Protein AF-A0A821BWN2-F1 (afdb_monomer_lite)

pLDDT: mean 87.68, std 13.04, range [43.12, 96.44]

Structure (mmCIF, N/CA/C/O backbone):
data_AF-A0A821BWN2-F1
#
_entry.id   AF-A0A821BWN2-F1
#
loop_
_atom_site.group_PDB
_atom_site.id
_atom_site.type_symbol
_atom_site.label_atom_id
_atom_site.label_alt_id
_atom_site.label_comp_id
_atom_site.label_asym_id
_atom_site.label_entity_id
_atom_site.label_seq_id
_atom_site.pdbx_PDB_ins_code
_atom_site.Cartn_x
_atom_site.Cartn_y
_atom_site.Cartn_z
_atom_site.occupancy
_atom_site.B_iso_or_equiv
_atom_site.auth_seq_id
_atom_site.auth_comp_id
_atom_site.auth_asym_id
_atom_site.auth_atom_id
_atom_site.pdbx_PDB_model_num
ATOM 1 N N . MET A 1 1 ? -4.824 -3.395 -2.563 1.00 78.31 1 MET A N 1
ATOM 2 C CA . MET A 1 1 ? -4.612 -2.065 -3.202 1.00 78.31 1 MET A CA 1
ATOM 3 C C . MET A 1 1 ? -5.515 -0.975 -2.625 1.00 78.31 1 MET A C 1
ATOM 5 O O . MET A 1 1 ? -5.034 0.143 -2.499 1.00 78.31 1 MET A O 1
ATOM 9 N N . ALA A 1 2 ? -6.782 -1.259 -2.288 1.00 91.75 2 ALA A N 1
ATOM 10 C CA . ALA A 1 2 ? -7.690 -0.258 -1.713 1.00 91.75 2 ALA A CA 1
ATOM 11 C C . ALA A 1 2 ? -7.174 0.310 -0.375 1.00 91.75 2 ALA A C 1
ATOM 13 O O . ALA A 1 2 ? -7.002 1.518 -0.271 1.00 91.75 2 ALA A O 1
ATOM 14 N N . LEU A 1 3 ? -6.777 -0.552 0.570 1.00 93.88 3 LEU A N 1
ATOM 15 C CA . LEU A 1 3 ? -6.219 -0.140 1.871 1.00 93.88 3 LEU A CA 1
ATOM 16 C C . LEU A 1 3 ? -4.957 0.729 1.736 1.00 93.88 3 LEU A C 1
ATOM 18 O O . LEU A 1 3 ? -4.850 1.782 2.353 1.00 93.88 3 LEU A O 1
ATOM 22 N N . VAL A 1 4 ? -4.040 0.362 0.835 1.00 94.50 4 VAL A N 1
ATOM 23 C CA . VAL A 1 4 ? -2.863 1.190 0.509 1.00 94.50 4 VAL A CA 1
ATOM 24 C C . VAL A 1 4 ? -3.273 2.589 0.038 1.00 94.50 4 VAL A C 1
ATOM 26 O O . VAL A 1 4 ? -2.657 3.574 0.436 1.00 94.50 4 VAL A O 1
ATOM 29 N N . ARG A 1 5 ? -4.298 2.703 -0.818 1.00 94.62 5 ARG A N 1
ATOM 30 C CA . ARG A 1 5 ? -4.799 4.015 -1.255 1.00 94.62 5 ARG A CA 1
ATOM 31 C C . ARG A 1 5 ? -5.413 4.792 -0.097 1.00 94.62 5 ARG A C 1
ATOM 33 O O . ARG A 1 5 ? -5.081 5.964 0.035 1.00 94.62 5 ARG A O 1
ATOM 40 N N . ALA A 1 6 ? -6.225 4.142 0.733 1.00 96.06 6 ALA A N 1
ATOM 41 C CA . ALA A 1 6 ? -6.827 4.756 1.912 1.00 96.06 6 ALA A CA 1
ATOM 42 C C . ALA A 1 6 ? -5.751 5.381 2.816 1.00 96.06 6 ALA A C 1
ATOM 44 O O . ALA A 1 6 ? -5.786 6.581 3.065 1.00 96.06 6 ALA A O 1
ATOM 45 N N . VAL A 1 7 ? -4.698 4.634 3.169 1.00 96.06 7 VAL A N 1
ATOM 46 C CA . VAL A 1 7 ? -3.580 5.152 3.987 1.00 96.06 7 VAL A CA 1
ATOM 47 C C . VAL A 1 7 ? -2.854 6.335 3.325 1.00 96.06 7 VAL A C 1
ATOM 49 O O . VAL A 1 7 ? -2.432 7.288 3.986 1.00 96.06 7 VAL A O 1
ATOM 52 N N . LEU A 1 8 ? -2.675 6.298 2.001 1.00 94.56 8 LEU A N 1
ATOM 53 C CA . LEU A 1 8 ? -2.003 7.378 1.272 1.00 94.56 8 LEU A CA 1
ATOM 54 C C . LEU A 1 8 ? -2.850 8.656 1.174 1.00 94.56 8 LEU A C 1
ATOM 56 O O . LEU A 1 8 ? -2.271 9.741 1.072 1.00 94.56 8 LEU A O 1
ATOM 60 N N . CYS A 1 9 ? -4.177 8.532 1.193 1.00 95.44 9 CYS A N 1
ATOM 61 C CA . CYS A 1 9 ? -5.121 9.637 1.032 1.00 95.44 9 CYS A CA 1
ATOM 62 C C . CYS A 1 9 ? -5.600 10.219 2.369 1.00 95.44 9 CYS A C 1
ATOM 64 O O . CYS A 1 9 ? -5.774 11.432 2.462 1.00 95.44 9 CYS A O 1
ATOM 66 N N . CYS A 1 10 ? -5.750 9.396 3.405 1.00 96.25 10 CYS A N 1
ATOM 67 C CA . CYS A 1 10 ? -6.240 9.817 4.712 1.00 96.25 10 CYS A CA 1
ATOM 68 C C . CYS A 1 10 ? -5.091 10.346 5.579 1.00 96.25 10 CYS A C 1
ATOM 70 O O . CYS A 1 10 ? -4.036 9.713 5.718 1.00 96.25 10 CYS A O 1
ATOM 72 N N . SER A 1 11 ? -5.267 11.537 6.155 1.00 94.06 11 SER A N 1
ATOM 73 C CA . SER A 1 11 ? -4.265 12.135 7.050 1.00 94.06 11 SER A CA 1
ATOM 74 C C . SER A 1 11 ? -4.523 11.852 8.521 1.00 94.06 11 SER A C 1
ATOM 76 O O . SER A 1 11 ? -3.561 11.706 9.269 1.00 94.06 11 SER A O 1
ATOM 78 N N . GLN A 1 12 ? -5.792 11.721 8.899 1.00 96.25 12 GLN A N 1
ATOM 79 C CA . GLN A 1 12 ? -6.212 11.348 10.240 1.00 96.25 12 GLN A CA 1
ATOM 80 C C . GLN A 1 12 ? -6.579 9.866 10.287 1.00 96.25 12 GLN A C 1
ATOM 82 O O . GLN A 1 12 ? -7.035 9.298 9.292 1.00 96.25 12 GLN A O 1
ATOM 87 N N . LEU A 1 13 ? -6.390 9.255 11.454 1.00 94.94 13 LEU A N 1
ATOM 88 C CA . LEU A 1 13 ? -6.785 7.876 11.726 1.00 94.94 13 LEU A CA 1
ATOM 89 C C . LEU A 1 13 ? -8.295 7.684 11.554 1.0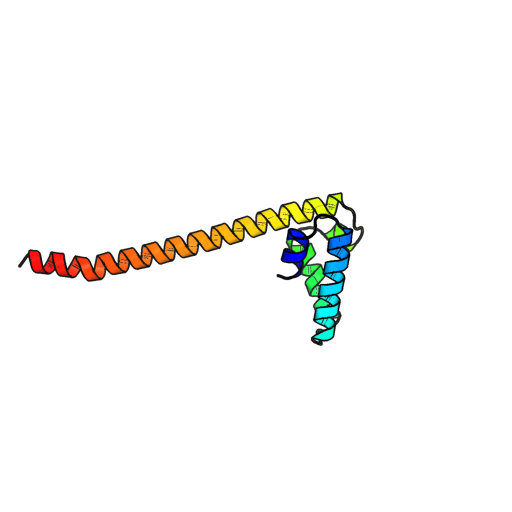0 94.94 13 LEU A C 1
ATOM 91 O O . LEU A 1 13 ? -8.707 6.701 10.952 1.00 94.94 13 LEU A O 1
ATOM 95 N N . ASN A 1 14 ? -9.109 8.638 12.016 1.00 95.88 14 ASN A N 1
ATOM 96 C CA . ASN A 1 14 ? -10.564 8.539 11.895 1.00 95.88 14 ASN A CA 1
ATOM 97 C C . ASN A 1 14 ? -11.007 8.451 10.423 1.00 95.88 14 ASN A C 1
ATOM 99 O O . ASN A 1 14 ? -11.747 7.545 10.057 1.00 95.88 14 ASN A O 1
ATOM 103 N N . ASP A 1 15 ? -10.461 9.314 9.557 1.00 96.31 15 ASP A N 1
ATOM 104 C CA . ASP A 1 15 ? -10.737 9.277 8.113 1.00 96.31 15 ASP A CA 1
ATOM 105 C C . ASP A 1 15 ? -10.335 7.925 7.496 1.00 96.31 15 ASP A C 1
ATOM 107 O O . ASP A 1 15 ? -10.980 7.414 6.584 1.00 96.31 15 ASP A O 1
ATOM 111 N N . PHE A 1 16 ? -9.233 7.338 7.971 1.00 95.94 16 PHE A N 1
ATOM 112 C CA . PHE A 1 16 ? -8.794 6.024 7.514 1.00 95.94 16 PHE A CA 1
ATOM 113 C C . PHE A 1 16 ? -9.719 4.903 7.989 1.00 95.94 16 PHE A C 1
ATOM 115 O O . PHE A 1 16 ? -10.009 4.006 7.205 1.00 95.94 16 PHE A O 1
ATOM 122 N N . GLN A 1 17 ? -10.193 4.951 9.234 1.00 94.19 17 GLN A N 1
ATOM 123 C CA . GLN A 1 17 ? -11.128 3.964 9.778 1.00 94.19 17 GLN A CA 1
ATOM 124 C C . GLN A 1 17 ? -12.465 3.990 9.032 1.00 94.19 17 GLN A C 1
ATOM 126 O O . GLN A 1 17 ? -12.985 2.934 8.676 1.00 94.19 17 GLN A O 1
ATOM 131 N N . GLU A 1 18 ? -12.982 5.182 8.726 1.00 95.25 18 GLU A N 1
ATOM 132 C CA . GLU A 1 18 ? -14.191 5.344 7.912 1.00 95.25 18 GLU A CA 1
ATOM 133 C C . GLU A 1 18 ? -14.004 4.757 6.503 1.00 95.25 18 GLU A C 1
ATOM 135 O O . GLU A 1 18 ? -14.836 3.982 6.026 1.00 95.25 18 GLU A O 1
ATOM 140 N N . GLU A 1 19 ? -12.876 5.056 5.851 1.00 95.88 19 GLU A N 1
ATOM 141 C CA . GLU A 1 19 ? -12.559 4.518 4.524 1.00 95.88 19 GLU A CA 1
ATOM 142 C C . GLU A 1 19 ? -12.336 2.994 4.558 1.00 95.88 19 GLU A C 1
ATOM 144 O O . GLU A 1 19 ? -12.785 2.278 3.661 1.00 95.88 19 GLU A O 1
ATOM 149 N N . GLN A 1 20 ? -11.688 2.463 5.600 1.00 94.06 20 GLN A N 1
ATOM 150 C CA . GLN A 1 20 ? -11.527 1.021 5.805 1.00 94.06 20 GLN A CA 1
ATOM 151 C C . GLN A 1 20 ? -12.895 0.342 5.912 1.00 94.06 20 GLN A C 1
ATOM 153 O O . GLN A 1 20 ? -13.146 -0.644 5.219 1.00 94.06 20 GLN A O 1
ATOM 158 N N . GLN A 1 21 ? -13.799 0.897 6.717 1.00 94.19 21 GLN A N 1
ATOM 159 C CA . GLN A 1 21 ? -15.147 0.368 6.879 1.00 94.19 21 GLN A CA 1
ATOM 160 C C . GLN A 1 21 ? -15.931 0.411 5.557 1.00 94.19 21 GLN A C 1
ATOM 162 O O . GLN A 1 21 ? -16.640 -0.537 5.212 1.00 94.19 21 GLN A O 1
ATOM 167 N N . TYR A 1 22 ? -15.766 1.469 4.759 1.00 95.31 22 TYR A N 1
ATOM 168 C CA . TYR A 1 22 ? -16.344 1.538 3.416 1.00 95.31 22 TYR A CA 1
ATOM 169 C C . TYR A 1 22 ? -15.791 0.451 2.477 1.00 95.31 22 TYR A C 1
ATOM 171 O O . TYR A 1 22 ? -16.548 -0.168 1.719 1.00 95.31 22 TYR A O 1
ATOM 179 N N . ILE A 1 23 ? -14.485 0.176 2.538 1.00 94.44 23 ILE A N 1
ATOM 180 C CA . ILE A 1 23 ? -13.844 -0.911 1.783 1.00 94.44 23 ILE A CA 1
ATOM 181 C C . ILE A 1 23 ? -14.408 -2.273 2.215 1.00 94.44 23 ILE A C 1
ATOM 183 O O . ILE A 1 23 ? -14.749 -3.090 1.357 1.00 94.44 23 ILE A O 1
ATOM 187 N N . GLU A 1 24 ? -14.562 -2.505 3.519 1.00 93.62 24 GLU A N 1
ATOM 188 C CA . GLU A 1 24 ? -15.167 -3.722 4.073 1.00 93.62 24 GLU A CA 1
ATOM 189 C C . GLU A 1 24 ? -16.597 -3.927 3.568 1.00 93.62 24 GLU A C 1
ATOM 191 O O . GLU A 1 24 ? -16.925 -4.990 3.034 1.00 93.62 24 GLU A O 1
ATOM 196 N N . TYR A 1 25 ? -17.440 -2.893 3.654 1.00 94.12 25 TYR A N 1
ATOM 197 C CA . TYR A 1 25 ? -18.806 -2.950 3.132 1.00 94.12 25 TYR A CA 1
ATOM 198 C C . TYR A 1 25 ? -18.846 -3.187 1.629 1.00 94.12 25 TYR A C 1
ATOM 200 O O . TYR A 1 25 ? -19.684 -3.951 1.146 1.00 94.12 25 TYR A O 1
ATOM 208 N N . SER A 1 26 ? -17.917 -2.588 0.888 1.00 94.38 26 SER A N 1
ATOM 209 C CA . SER A 1 26 ? -17.792 -2.827 -0.544 1.00 94.38 26 SER A CA 1
ATOM 210 C C . SER A 1 26 ? -17.485 -4.297 -0.826 1.00 94.38 26 SER A C 1
ATOM 212 O O . SER A 1 26 ? -18.113 -4.883 -1.704 1.00 94.38 26 SER A O 1
ATOM 214 N N . PHE A 1 27 ? -16.591 -4.941 -0.072 1.00 93.31 27 PHE A N 1
ATOM 215 C CA . PHE A 1 27 ? -16.350 -6.376 -0.231 1.00 93.31 27 PHE A CA 1
ATOM 216 C C . PHE A 1 27 ? -17.569 -7.227 0.138 1.00 93.31 27 PHE A C 1
ATOM 218 O O . PHE A 1 27 ? -17.916 -8.145 -0.608 1.00 93.31 27 PHE A O 1
ATOM 225 N N . LEU A 1 28 ? -18.272 -6.900 1.222 1.00 93.50 28 LEU A N 1
ATOM 226 C CA . LEU A 1 28 ? -19.503 -7.607 1.590 1.00 93.50 28 LEU A CA 1
ATOM 227 C C . LEU A 1 28 ? -20.568 -7.508 0.493 1.00 93.50 28 LEU A C 1
ATOM 229 O O . LEU A 1 28 ? -21.195 -8.508 0.146 1.00 93.50 28 LEU A O 1
ATOM 233 N N . PHE A 1 29 ? -20.728 -6.330 -0.112 1.00 93.94 29 PHE A N 1
ATOM 234 C CA . PHE A 1 29 ? -21.656 -6.122 -1.223 1.00 93.94 29 PHE A CA 1
ATOM 235 C C . PHE A 1 29 ? -21.314 -6.989 -2.446 1.00 93.94 29 PHE A C 1
ATOM 237 O O . PHE A 1 29 ? -22.206 -7.489 -3.129 1.00 93.94 29 PHE A O 1
ATOM 244 N N . HIS A 1 30 ? -20.024 -7.231 -2.688 1.00 91.94 30 HIS A N 1
ATOM 245 C CA . HIS A 1 30 ? -19.539 -8.118 -3.750 1.00 91.94 30 HIS A CA 1
ATOM 246 C C . HIS A 1 30 ? -19.508 -9.604 -3.344 1.00 91.94 30 HIS A C 1
ATOM 248 O O . HIS A 1 30 ? -18.899 -10.413 -4.039 1.00 91.94 30 HIS A O 1
ATOM 254 N N . GLN A 1 31 ? -20.191 -9.975 -2.255 1.00 92.88 31 GLN A N 1
ATOM 255 C CA . GLN A 1 31 ? -20.361 -11.355 -1.781 1.00 92.88 31 GLN A CA 1
ATOM 256 C C . GLN A 1 31 ? -19.059 -12.052 -1.351 1.00 92.88 31 GLN A C 1
ATOM 258 O O . GLN A 1 31 ? -18.986 -13.282 -1.330 1.00 92.88 31 GLN A O 1
ATOM 263 N N . PHE A 1 32 ? -18.031 -11.291 -0.966 1.00 93.94 32 PHE A N 1
ATOM 264 C CA . PHE A 1 32 ? -16.874 -11.875 -0.290 1.00 93.94 32 PHE A CA 1
ATOM 265 C C . PHE A 1 32 ? -17.266 -12.362 1.113 1.00 93.94 32 PHE A C 1
ATOM 267 O O . PHE A 1 32 ? -18.102 -11.760 1.788 1.00 93.94 32 PHE A O 1
ATOM 274 N N . SER A 1 33 ? -16.663 -13.464 1.565 1.00 94.25 33 SER A N 1
ATOM 275 C CA . SER A 1 33 ? -16.924 -13.999 2.904 1.00 94.25 33 SER A CA 1
ATOM 276 C C . SER A 1 33 ? -16.275 -13.132 3.985 1.00 94.25 33 SER A C 1
ATOM 278 O O . SER A 1 33 ? -15.206 -12.560 3.774 1.00 94.25 33 SER A O 1
ATOM 280 N N . PHE A 1 34 ? -16.874 -13.090 5.179 1.00 92.69 34 PHE A N 1
ATOM 281 C CA . PHE A 1 34 ? -16.293 -12.378 6.325 1.00 92.69 34 PHE A CA 1
ATOM 282 C C . PHE A 1 34 ? -14.862 -12.834 6.631 1.00 92.69 34 PHE A C 1
ATOM 284 O O . PHE A 1 34 ? -13.993 -11.996 6.835 1.00 92.69 34 PHE A O 1
ATOM 291 N N . ASN A 1 35 ? -14.596 -14.144 6.573 1.00 93.94 35 ASN A N 1
ATOM 292 C CA . ASN A 1 35 ? -13.253 -14.688 6.793 1.00 93.94 35 ASN A CA 1
ATOM 293 C C . ASN A 1 35 ? -12.247 -14.164 5.763 1.00 93.94 35 ASN A C 1
ATOM 295 O O . ASN A 1 35 ? -11.121 -13.844 6.121 1.00 93.94 35 ASN A O 1
ATOM 299 N N . PHE A 1 36 ? -12.651 -14.052 4.494 1.00 93.69 36 PHE A N 1
ATOM 300 C CA . PHE A 1 36 ? -11.790 -13.489 3.458 1.00 93.69 36 PHE A CA 1
ATOM 301 C C . PHE A 1 36 ? -11.486 -12.015 3.726 1.00 93.69 36 PHE A C 1
ATOM 303 O O . PHE A 1 36 ? -10.338 -11.600 3.622 1.00 93.69 36 PHE A O 1
ATOM 310 N N . ILE A 1 37 ? -12.507 -11.228 4.073 1.00 92.56 37 ILE A N 1
ATOM 311 C CA . ILE A 1 37 ? -12.357 -9.791 4.331 1.00 92.56 37 ILE A CA 1
ATOM 312 C C . ILE A 1 37 ? -11.450 -9.560 5.537 1.00 92.56 37 ILE A C 1
ATOM 314 O O . ILE A 1 37 ? -10.533 -8.747 5.461 1.00 92.56 37 ILE A O 1
ATOM 318 N N . HIS A 1 38 ? -11.675 -10.310 6.616 1.00 91.12 38 HIS A N 1
ATOM 319 C CA . HIS A 1 38 ? -10.872 -10.225 7.826 1.00 91.12 38 HIS A CA 1
ATOM 320 C C . HIS A 1 38 ? -9.409 -10.573 7.544 1.00 91.12 38 HIS A C 1
ATOM 322 O O . HIS A 1 38 ? -8.539 -9.740 7.783 1.00 91.12 38 HIS A O 1
ATOM 328 N N . GLN A 1 39 ? -9.155 -11.726 6.914 1.00 92.75 39 GLN A N 1
ATOM 329 C CA . GLN A 1 39 ? -7.801 -12.130 6.535 1.00 92.75 39 GLN A CA 1
ATOM 330 C C . GLN A 1 39 ? -7.136 -11.089 5.626 1.00 92.75 39 GLN A C 1
ATOM 332 O O . GLN A 1 39 ? -5.974 -10.761 5.812 1.00 92.75 39 GLN A O 1
ATOM 337 N N . HIS A 1 40 ? -7.874 -10.516 4.669 1.00 92.25 40 HIS A N 1
ATOM 338 C CA . HIS A 1 40 ? -7.334 -9.505 3.761 1.00 92.25 40 HIS A CA 1
ATOM 339 C C . HIS A 1 40 ? -6.853 -8.239 4.486 1.00 92.25 40 HIS A C 1
ATOM 341 O O . HIS A 1 40 ? -5.879 -7.614 4.061 1.00 92.25 40 HIS A O 1
ATOM 347 N N . ILE A 1 41 ? -7.548 -7.839 5.550 1.00 91.25 41 ILE A N 1
ATOM 348 C CA . ILE A 1 41 ? -7.193 -6.669 6.358 1.00 91.25 41 ILE A CA 1
ATOM 349 C C . ILE A 1 41 ? -6.047 -7.001 7.312 1.00 91.25 41 ILE A C 1
ATOM 351 O O . ILE A 1 41 ? -5.116 -6.208 7.437 1.00 91.25 41 ILE A O 1
ATOM 355 N N . GLU A 1 42 ? -6.075 -8.177 7.937 1.00 91.00 42 GLU A N 1
ATOM 356 C CA . GLU A 1 42 ? -4.975 -8.648 8.779 1.00 91.00 42 GLU A CA 1
ATOM 357 C C . GLU A 1 42 ? -3.674 -8.766 7.984 1.00 91.00 42 GLU A C 1
ATOM 359 O O . GLU A 1 42 ? -2.655 -8.229 8.413 1.00 91.00 42 GLU A O 1
ATOM 364 N N . ASP A 1 43 ? -3.715 -9.376 6.796 1.00 92.50 43 ASP A N 1
ATOM 365 C CA . ASP A 1 43 ? -2.569 -9.497 5.887 1.00 92.50 43 ASP A CA 1
ATOM 366 C C . ASP A 1 43 ? -1.995 -8.119 5.528 1.00 92.50 43 ASP A C 1
ATOM 368 O O . ASP A 1 43 ? -0.781 -7.933 5.467 1.00 92.50 43 ASP A O 1
ATOM 372 N N . PHE A 1 44 ? -2.860 -7.118 5.341 1.00 93.12 44 PHE A N 1
ATOM 373 C CA . PHE A 1 44 ? -2.414 -5.752 5.094 1.00 93.12 44 PHE A CA 1
ATOM 374 C C . PHE A 1 44 ? -1.649 -5.171 6.288 1.00 93.12 44 PHE A C 1
ATOM 376 O O . PHE A 1 44 ? -0.583 -4.592 6.094 1.00 93.12 44 PHE A O 1
ATOM 383 N N . PHE A 1 45 ? -2.150 -5.311 7.516 1.00 91.38 45 PHE A N 1
ATOM 384 C CA . PHE A 1 45 ? -1.427 -4.809 8.689 1.00 91.38 45 PHE A CA 1
ATOM 385 C C . PHE A 1 45 ? -0.158 -5.624 8.985 1.00 91.38 45 PHE A C 1
ATOM 387 O O . PHE A 1 45 ? 0.847 -5.037 9.392 1.00 91.38 45 PHE A O 1
ATOM 394 N N . LEU A 1 46 ? -0.169 -6.932 8.705 1.00 90.88 46 LEU A N 1
ATOM 395 C CA . LEU A 1 46 ? 0.995 -7.824 8.736 1.00 90.88 46 LEU A CA 1
ATOM 396 C C . LEU A 1 46 ? 2.117 -7.316 7.822 1.00 90.88 46 LEU A C 1
ATOM 398 O O . LEU A 1 46 ? 3.253 -7.160 8.274 1.00 90.88 46 LEU A O 1
ATOM 402 N N . ASP A 1 47 ? 1.797 -6.995 6.565 1.00 91.19 47 ASP A N 1
ATOM 403 C CA . ASP A 1 47 ? 2.760 -6.531 5.555 1.00 91.19 47 ASP A CA 1
ATOM 404 C C . ASP A 1 47 ? 3.519 -5.254 5.974 1.00 91.19 47 ASP A C 1
ATOM 406 O O . ASP A 1 47 ? 4.637 -5.010 5.511 1.00 91.19 47 ASP A O 1
ATOM 410 N N . PHE A 1 48 ? 2.926 -4.442 6.854 1.00 91.56 48 PHE A N 1
ATOM 411 C CA . PHE A 1 48 ? 3.491 -3.184 7.353 1.00 91.56 48 PHE A CA 1
ATOM 412 C C . PHE A 1 48 ? 3.770 -3.201 8.865 1.00 91.56 48 PHE A C 1
ATOM 414 O O . PHE A 1 48 ? 3.861 -2.145 9.483 1.00 91.56 48 PHE A O 1
ATOM 421 N N . ASN A 1 49 ? 3.894 -4.379 9.489 1.00 87.31 49 ASN A N 1
ATOM 422 C CA . ASN A 1 49 ? 4.166 -4.524 10.928 1.00 87.31 49 ASN A CA 1
ATOM 423 C C . ASN A 1 49 ? 3.281 -3.636 11.833 1.00 87.31 49 ASN A C 1
ATOM 425 O O . ASN A 1 49 ? 3.737 -3.130 12.857 1.00 87.31 49 ASN A O 1
ATOM 429 N N . ALA A 1 50 ? 2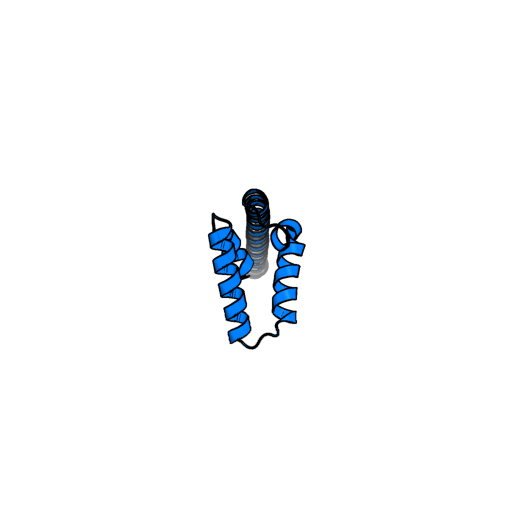.027 -3.413 11.441 1.00 84.06 50 ALA A N 1
ATOM 430 C CA . ALA A 1 50 ? 1.115 -2.448 12.054 1.00 84.06 50 ALA A CA 1
ATOM 431 C C . ALA A 1 50 ? 0.007 -3.135 12.872 1.00 84.06 50 ALA A C 1
ATOM 433 O O . ALA A 1 50 ? -1.131 -2.671 12.908 1.00 84.06 50 ALA A O 1
ATOM 434 N N . PHE A 1 51 ? 0.348 -4.243 13.535 1.00 80.00 51 PHE A N 1
ATOM 435 C CA . PHE A 1 51 ? -0.547 -5.050 14.381 1.00 80.00 51 PHE A CA 1
ATOM 436 C C . PHE A 1 51 ? -1.202 -4.249 15.500 1.00 80.00 51 PHE A C 1
ATOM 438 O O . PHE A 1 51 ? -2.361 -4.465 15.848 1.00 80.00 51 PHE A O 1
ATOM 445 N N . ASP A 1 52 ? -0.457 -3.297 16.056 1.00 75.62 52 ASP A N 1
ATOM 446 C CA . ASP A 1 52 ? -0.960 -2.461 17.134 1.00 75.62 52 ASP A CA 1
ATOM 447 C C . ASP A 1 52 ? -2.132 -1.607 16.649 1.00 75.62 52 ASP A C 1
ATOM 449 O O . ASP A 1 52 ? -3.075 -1.401 17.401 1.00 75.62 52 ASP A O 1
ATOM 453 N N . LEU A 1 53 ? -2.171 -1.222 15.368 1.00 76.88 53 LEU A N 1
ATOM 454 C CA . LEU A 1 53 ? -3.293 -0.463 14.821 1.00 76.88 53 LEU A CA 1
ATOM 455 C C . LEU A 1 53 ? -4.579 -1.295 14.706 1.00 76.88 53 LEU A C 1
ATOM 457 O O . LEU A 1 53 ? -5.668 -0.738 14.827 1.00 76.88 53 LEU A O 1
ATOM 461 N N . SER A 1 54 ? -4.477 -2.614 14.501 1.00 74.38 54 SER A N 1
ATOM 462 C CA . SER A 1 54 ? -5.660 -3.484 14.444 1.00 74.38 54 SER A CA 1
ATOM 463 C C . SER A 1 54 ? -6.280 -3.713 15.825 1.00 74.38 54 SER A C 1
ATOM 465 O O . SER A 1 54 ? -7.466 -4.024 15.916 1.00 74.38 54 SER A O 1
ATOM 467 N N . SER A 1 55 ? -5.488 -3.560 16.891 1.00 74.44 55 SER A N 1
ATOM 468 C CA . SER A 1 55 ? -5.883 -3.896 18.267 1.00 74.44 55 SER A CA 1
ATOM 469 C C . SER A 1 55 ? -6.120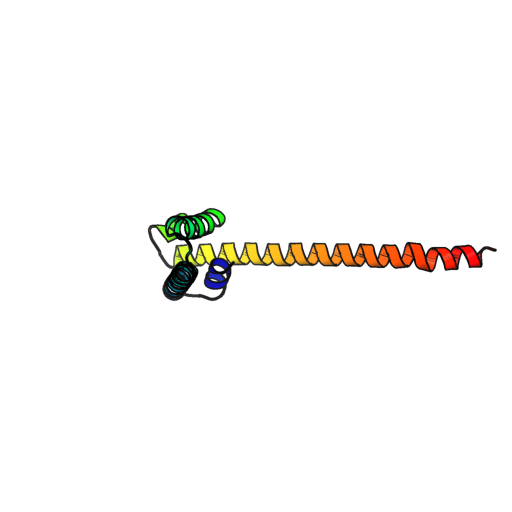 -2.660 19.144 1.00 74.44 55 SER A C 1
ATOM 471 O O . SER A 1 55 ? -7.069 -2.623 19.925 1.00 74.44 55 SER A O 1
ATOM 473 N N . TYR A 1 56 ? -5.275 -1.639 19.002 1.00 77.12 56 TYR A N 1
ATOM 474 C CA . TYR A 1 56 ? -5.243 -0.403 19.786 1.00 77.12 56 TYR A CA 1
ATOM 475 C C . TYR A 1 56 ? -4.953 0.794 18.866 1.00 77.12 56 TYR A C 1
ATOM 477 O O . TYR A 1 56 ? -3.819 1.264 18.779 1.00 77.12 56 TYR A O 1
ATOM 485 N N . PRO A 1 57 ? -5.969 1.294 18.145 1.00 83.44 57 PRO A N 1
ATOM 486 C CA . PRO A 1 57 ? -5.755 2.307 17.128 1.00 83.44 57 PRO A CA 1
ATOM 487 C C . PRO A 1 57 ? -5.434 3.671 17.754 1.00 83.44 57 PRO A C 1
ATOM 489 O O . PRO A 1 57 ? -6.257 4.258 18.459 1.00 83.44 57 PRO A O 1
ATOM 492 N N . ASP A 1 58 ? -4.250 4.200 17.449 1.00 92.50 58 ASP A N 1
ATOM 493 C CA . ASP A 1 58 ? -3.833 5.557 17.801 1.00 92.50 58 ASP A CA 1
ATOM 494 C C . ASP A 1 58 ? -3.184 6.285 16.610 1.00 92.50 58 ASP A C 1
ATOM 496 O O . ASP A 1 58 ? -2.691 5.680 15.652 1.00 92.50 58 ASP A O 1
ATOM 500 N N . GLN A 1 59 ? -3.208 7.619 16.659 1.00 93.56 59 GLN A N 1
ATOM 501 C CA . GLN A 1 59 ? -2.741 8.463 15.560 1.00 93.56 59 GLN A CA 1
ATOM 502 C C . GLN A 1 59 ? -1.233 8.315 15.290 1.00 93.56 59 GLN A C 1
ATOM 504 O O . GLN A 1 59 ? -0.823 8.398 14.134 1.00 93.56 59 GLN A O 1
ATOM 509 N N . ALA A 1 60 ? -0.406 8.079 16.312 1.00 93.00 60 ALA A N 1
ATOM 510 C CA . ALA A 1 60 ? 1.040 7.954 16.138 1.00 93.00 60 ALA A CA 1
ATOM 511 C C . ALA A 1 60 ? 1.400 6.639 15.431 1.00 93.00 60 ALA A C 1
ATOM 513 O O . ALA A 1 60 ? 2.191 6.645 14.485 1.00 93.00 60 ALA A O 1
ATOM 514 N N . THR A 1 61 ? 0.761 5.535 15.823 1.00 92.00 61 THR A N 1
ATOM 515 C CA . THR A 1 61 ? 0.885 4.241 15.136 1.00 92.00 61 THR A CA 1
ATOM 516 C C . THR A 1 61 ? 0.385 4.335 13.693 1.00 92.00 61 THR A C 1
ATOM 518 O O . THR A 1 61 ? 1.023 3.820 12.770 1.00 92.00 61 THR A O 1
ATOM 521 N N . TYR A 1 62 ? -0.711 5.061 13.457 1.00 94.94 62 TYR A N 1
ATOM 522 C CA . TYR A 1 62 ? -1.215 5.296 12.106 1.00 94.94 62 TYR A CA 1
ATOM 523 C C . TYR A 1 62 ? -0.242 6.115 11.246 1.00 94.94 62 TYR A C 1
ATOM 525 O O . TYR A 1 62 ? 0.004 5.774 10.087 1.00 94.94 62 TYR A O 1
ATOM 533 N N . ASP A 1 63 ? 0.361 7.170 11.792 1.00 94.62 63 ASP A N 1
ATOM 534 C CA . ASP A 1 63 ? 1.351 7.967 11.066 1.00 94.62 63 ASP A CA 1
ATOM 535 C C . ASP A 1 63 ? 2.616 7.165 10.723 1.00 94.62 63 ASP A C 1
ATOM 537 O O . ASP A 1 63 ? 3.188 7.343 9.638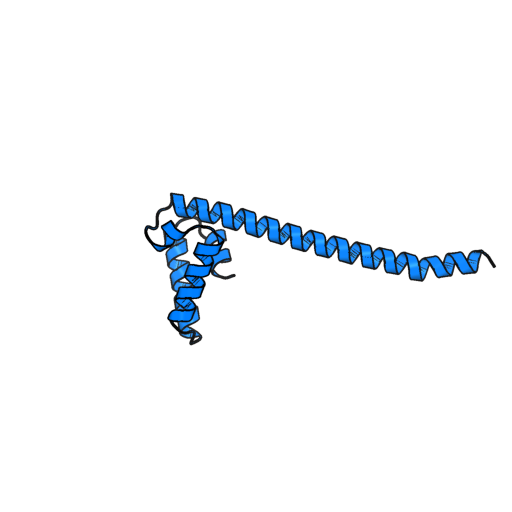 1.00 94.62 63 ASP A O 1
ATOM 541 N N . GLU A 1 64 ? 3.012 6.223 11.580 1.00 94.00 64 GLU A N 1
ATOM 542 C CA . GLU A 1 64 ? 4.081 5.273 11.278 1.00 94.00 64 GLU A CA 1
ATOM 543 C C . GLU A 1 64 ? 3.693 4.331 10.127 1.00 94.00 64 GLU A C 1
ATOM 545 O O . GLU A 1 64 ? 4.440 4.230 9.147 1.00 94.00 64 GLU A O 1
ATOM 550 N N . LEU A 1 65 ? 2.496 3.734 10.162 1.00 94.62 65 LEU A N 1
ATOM 551 C CA . LEU A 1 65 ? 1.966 2.941 9.046 1.00 94.62 65 LEU A CA 1
ATOM 552 C C . LEU A 1 65 ? 1.984 3.746 7.735 1.00 94.62 65 LEU A C 1
ATOM 554 O O . LEU A 1 65 ? 2.464 3.269 6.703 1.00 94.62 65 LEU A O 1
ATOM 558 N N . ARG A 1 66 ? 1.534 5.007 7.759 1.00 95.44 66 ARG A N 1
ATOM 559 C CA . ARG A 1 66 ? 1.559 5.888 6.579 1.00 95.44 66 ARG A CA 1
ATOM 560 C C . ARG A 1 66 ? 2.962 6.091 6.038 1.00 95.44 66 ARG A C 1
ATOM 562 O O . ARG A 1 66 ? 3.150 6.094 4.817 1.00 95.44 66 ARG A O 1
ATOM 569 N N . ARG A 1 67 ? 3.951 6.278 6.912 1.00 94.94 67 ARG A N 1
ATOM 570 C CA . ARG A 1 67 ? 5.355 6.425 6.515 1.00 94.94 67 ARG A CA 1
ATOM 571 C C . ARG A 1 67 ? 5.846 5.177 5.787 1.00 94.94 67 ARG A C 1
ATOM 573 O O . ARG A 1 67 ? 6.416 5.305 4.701 1.00 94.94 67 ARG A O 1
ATOM 580 N N . GLN A 1 68 ? 5.569 3.995 6.328 1.00 95.00 68 GLN A N 1
ATOM 581 C CA . GLN A 1 68 ? 5.971 2.724 5.722 1.00 95.00 68 GLN A CA 1
ATOM 582 C C . GLN A 1 68 ? 5.289 2.490 4.370 1.00 95.00 68 GLN A C 1
ATOM 584 O O . GLN A 1 68 ? 5.954 2.210 3.370 1.00 95.00 68 GLN A O 1
ATOM 589 N N . VAL A 1 69 ? 3.976 2.714 4.292 1.00 95.69 69 VAL A N 1
ATOM 590 C CA . VAL A 1 69 ? 3.205 2.578 3.047 1.00 95.69 69 VAL A CA 1
ATOM 591 C C . VAL A 1 69 ? 3.705 3.547 1.968 1.00 95.69 69 VAL A C 1
ATOM 593 O O . VAL A 1 69 ? 3.803 3.183 0.791 1.00 95.69 69 VAL A O 1
ATOM 596 N N . ARG A 1 70 ? 4.087 4.778 2.339 1.00 95.50 70 ARG A N 1
ATOM 597 C CA . ARG A 1 70 ? 4.698 5.747 1.410 1.00 95.50 70 ARG A CA 1
ATOM 598 C C . ARG A 1 70 ? 6.036 5.259 0.867 1.00 95.50 70 ARG A C 1
ATOM 600 O O . ARG A 1 70 ? 6.243 5.339 -0.345 1.00 95.50 70 ARG A O 1
ATOM 607 N N . GLN A 1 71 ? 6.911 4.746 1.730 1.00 95.62 71 GLN A N 1
ATOM 608 C CA . GLN A 1 71 ? 8.210 4.199 1.326 1.00 95.62 71 GLN A CA 1
ATOM 609 C C . GLN A 1 71 ? 8.039 3.010 0.376 1.00 95.62 71 GLN A C 1
ATOM 611 O O . GLN A 1 71 ? 8.625 2.995 -0.707 1.00 95.62 71 GLN A O 1
ATOM 616 N N . TRP A 1 72 ? 7.158 2.070 0.719 1.00 95.19 72 TRP A N 1
ATOM 617 C CA . TRP A 1 72 ? 6.832 0.928 -0.132 1.00 95.19 72 TRP A CA 1
ATOM 618 C C . TRP A 1 72 ? 6.312 1.363 -1.510 1.00 95.19 72 TRP A C 1
ATOM 620 O O . TRP A 1 72 ? 6.772 0.885 -2.549 1.00 95.19 72 TRP A O 1
ATOM 630 N N . ASN A 1 73 ? 5.385 2.323 -1.548 1.00 94.69 73 ASN A N 1
ATOM 631 C CA . ASN A 1 73 ? 4.817 2.825 -2.798 1.00 94.69 73 ASN A CA 1
ATOM 632 C C . ASN A 1 73 ? 5.870 3.550 -3.655 1.00 94.69 73 ASN A C 1
ATOM 634 O O . ASN A 1 73 ? 5.871 3.419 -4.881 1.00 94.69 73 ASN A O 1
ATOM 638 N N . GLN A 1 74 ? 6.794 4.283 -3.029 1.00 95.38 74 GLN A N 1
ATOM 639 C CA . GLN A 1 74 ? 7.931 4.876 -3.727 1.00 95.38 74 GLN A CA 1
ATOM 640 C C . GLN A 1 74 ? 8.825 3.794 -4.343 1.00 95.38 74 GLN A C 1
ATOM 642 O O . GLN A 1 74 ? 9.090 3.846 -5.546 1.00 95.38 74 GLN A O 1
ATOM 647 N N . GLN A 1 75 ? 9.205 2.777 -3.568 1.00 95.50 75 GLN A N 1
ATOM 648 C CA . GLN A 1 75 ? 10.014 1.666 -4.061 1.00 95.50 75 GLN A CA 1
ATOM 649 C C . GLN A 1 75 ? 9.343 0.968 -5.253 1.00 95.50 75 GLN A C 1
ATOM 651 O O . GLN A 1 75 ? 9.984 0.726 -6.276 1.00 95.50 75 GLN A O 1
ATOM 656 N N . LYS A 1 76 ? 8.029 0.719 -5.193 1.00 93.50 76 LYS A N 1
ATOM 657 C CA . LYS A 1 76 ? 7.283 0.114 -6.310 1.00 93.50 76 LYS A CA 1
ATOM 658 C C . LYS A 1 76 ? 7.286 0.975 -7.571 1.00 93.50 76 LYS A C 1
ATOM 660 O O . LYS A 1 76 ? 7.366 0.440 -8.680 1.00 93.50 76 LYS A O 1
ATOM 665 N N . ARG A 1 77 ? 7.220 2.303 -7.435 1.00 93.62 77 ARG A N 1
ATOM 666 C CA . ARG A 1 77 ? 7.342 3.225 -8.578 1.00 93.62 77 ARG A CA 1
ATOM 667 C C . ARG A 1 77 ? 8.740 3.178 -9.184 1.00 93.62 77 ARG A C 1
ATOM 669 O O . ARG A 1 77 ? 8.861 3.155 -10.407 1.00 93.62 77 ARG A O 1
ATOM 676 N N . GLU A 1 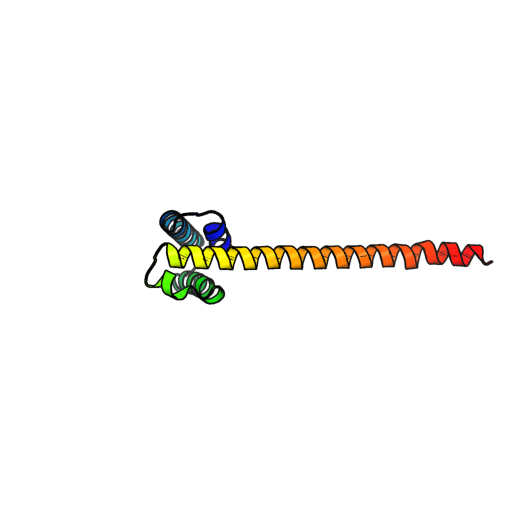78 ? 9.774 3.128 -8.354 1.00 96.44 78 GLU A N 1
ATOM 677 C CA . GLU A 1 78 ? 11.163 3.029 -8.805 1.00 96.44 78 GLU A CA 1
ATOM 678 C C . GLU A 1 78 ? 11.447 1.690 -9.497 1.00 96.44 78 GLU A C 1
ATOM 680 O O . GLU A 1 78 ? 12.025 1.677 -10.583 1.00 96.44 78 GLU A O 1
ATOM 685 N N . GLU A 1 79 ? 10.975 0.572 -8.940 1.00 95.81 79 GLU A N 1
ATOM 686 C CA . GLU A 1 79 ? 11.044 -0.756 -9.568 1.00 95.81 79 GLU A CA 1
ATOM 687 C C . GLU A 1 79 ? 10.362 -0.757 -10.939 1.00 95.81 79 GLU A C 1
ATOM 689 O O . GLU A 1 79 ? 10.928 -1.231 -11.927 1.00 95.81 79 GLU A O 1
ATOM 694 N N . LYS A 1 80 ? 9.156 -0.181 -11.026 1.00 94.88 80 LYS A N 1
ATOM 695 C CA . LYS A 1 80 ? 8.428 -0.060 -12.293 1.00 94.88 80 LYS A CA 1
ATOM 696 C C . LYS A 1 80 ? 9.202 0.784 -13.304 1.00 94.88 80 LYS A C 1
ATOM 698 O O . LYS A 1 80 ? 9.276 0.407 -14.470 1.00 94.88 80 LYS A O 1
ATOM 703 N N . ARG A 1 81 ? 9.791 1.900 -12.867 1.00 95.56 81 ARG A N 1
ATOM 704 C CA . ARG A 1 81 ? 10.608 2.769 -13.720 1.00 95.56 81 ARG A CA 1
ATOM 705 C C . ARG A 1 81 ? 11.836 2.033 -14.259 1.00 95.56 81 ARG A C 1
ATOM 707 O O . ARG A 1 81 ? 12.046 2.053 -15.464 1.00 95.56 81 ARG A O 1
ATOM 714 N N . LYS A 1 82 ? 12.576 1.314 -13.407 1.00 95.88 82 LYS A N 1
ATOM 715 C CA . LYS A 1 82 ? 13.747 0.519 -13.821 1.00 95.88 82 LYS A CA 1
ATOM 716 C C . LYS A 1 82 ? 13.394 -0.510 -14.897 1.00 95.88 82 LYS A C 1
ATOM 718 O O . LYS A 1 82 ? 14.081 -0.583 -15.909 1.00 95.88 82 LYS A O 1
ATOM 723 N N . ARG A 1 83 ? 12.281 -1.234 -14.729 1.00 95.25 83 ARG A N 1
ATOM 724 C CA . ARG A 1 83 ? 11.799 -2.205 -15.732 1.00 95.25 83 ARG A CA 1
ATOM 725 C C . ARG A 1 83 ? 11.482 -1.550 -17.079 1.00 95.25 83 ARG A C 1
ATOM 727 O O . ARG A 1 83 ? 11.773 -2.129 -18.121 1.00 95.25 83 ARG A O 1
ATOM 734 N N . LEU A 1 84 ? 10.888 -0.354 -17.067 1.00 94.88 84 LEU A N 1
ATOM 735 C CA . LEU A 1 84 ? 10.607 0.401 -18.293 1.00 94.88 84 LEU A CA 1
ATOM 736 C C . LEU A 1 84 ? 11.897 0.884 -18.967 1.00 94.88 84 LEU A C 1
ATOM 738 O O . LEU A 1 84 ? 12.037 0.725 -20.179 1.00 94.88 84 LEU A O 1
ATOM 742 N N . ASP A 1 85 ? 12.851 1.402 -18.192 1.00 95.44 85 ASP A N 1
ATOM 743 C CA . ASP A 1 85 ? 14.152 1.846 -18.704 1.00 95.44 85 ASP A CA 1
ATOM 744 C C . ASP A 1 85 ? 14.942 0.671 -19.317 1.00 95.44 85 ASP A C 1
ATOM 746 O O . ASP A 1 85 ? 15.565 0.811 -20.372 1.00 95.44 85 ASP A O 1
ATOM 750 N N . GLU A 1 86 ? 14.905 -0.509 -18.690 1.00 94.31 86 GLU A N 1
ATOM 751 C CA . GLU A 1 86 ? 15.518 -1.741 -19.205 1.00 94.31 86 GLU A CA 1
ATOM 752 C C . GLU A 1 86 ? 14.864 -2.209 -20.507 1.00 94.31 86 GLU A C 1
ATOM 754 O O . GLU A 1 86 ? 15.569 -2.459 -21.488 1.00 94.31 86 GLU A O 1
ATOM 759 N N . ALA A 1 87 ? 13.531 -2.260 -20.554 1.00 93.06 87 ALA A N 1
ATOM 760 C CA . ALA A 1 87 ? 12.797 -2.612 -21.766 1.00 93.06 87 ALA A CA 1
ATOM 761 C C . ALA A 1 87 ? 13.101 -1.632 -22.913 1.00 93.06 87 ALA A C 1
ATOM 763 O O . ALA A 1 87 ? 13.332 -2.045 -24.050 1.00 93.06 87 ALA A O 1
ATOM 764 N N . GLN A 1 88 ? 13.185 -0.329 -22.621 1.00 92.69 88 GLN A N 1
ATOM 765 C CA . GLN A 1 88 ? 13.547 0.680 -23.614 1.00 92.69 88 GLN A CA 1
ATOM 766 C C . GLN A 1 88 ? 14.979 0.485 -24.130 1.00 92.69 88 GLN A C 1
ATOM 768 O O . GLN A 1 88 ? 15.202 0.539 -25.341 1.00 92.69 88 GLN A O 1
ATOM 773 N N . LYS A 1 89 ? 15.949 0.217 -23.246 1.00 92.62 89 LYS A N 1
ATOM 774 C CA . LYS A 1 89 ? 17.335 -0.090 -23.643 1.00 92.62 89 LYS A CA 1
ATOM 775 C C . LYS A 1 89 ? 17.408 -1.333 -24.526 1.00 92.62 89 LYS A C 1
ATOM 777 O O . LYS A 1 89 ? 18.120 -1.308 -25.528 1.00 92.62 89 LYS A O 1
ATOM 782 N N . GLN A 1 90 ? 16.657 -2.384 -24.199 1.00 90.31 90 GLN A N 1
ATOM 783 C CA . GLN A 1 90 ? 16.568 -3.595 -25.019 1.00 90.31 90 GLN A CA 1
ATOM 784 C C . GLN A 1 90 ? 15.987 -3.298 -26.408 1.00 90.31 90 GLN A C 1
ATOM 786 O O . GLN A 1 90 ? 16.556 -3.729 -27.410 1.00 90.31 90 GLN A O 1
ATOM 791 N N . CYS A 1 91 ? 14.921 -2.495 -26.496 1.00 89.81 91 CYS A N 1
ATOM 792 C CA . CYS A 1 91 ? 14.358 -2.052 -27.773 1.00 89.81 91 CYS A CA 1
ATOM 793 C C . CYS A 1 91 ? 15.365 -1.245 -28.606 1.00 89.81 91 CYS A C 1
ATOM 795 O O . CYS A 1 91 ? 15.541 -1.516 -29.793 1.00 89.81 91 CYS A O 1
ATOM 797 N N . ILE A 1 92 ? 16.063 -0.282 -27.993 1.00 87.25 92 ILE A N 1
ATOM 798 C CA . ILE A 1 92 ? 17.100 0.515 -28.670 1.00 87.25 92 ILE A CA 1
ATOM 799 C C . ILE A 1 92 ? 18.232 -0.390 -29.166 1.00 87.25 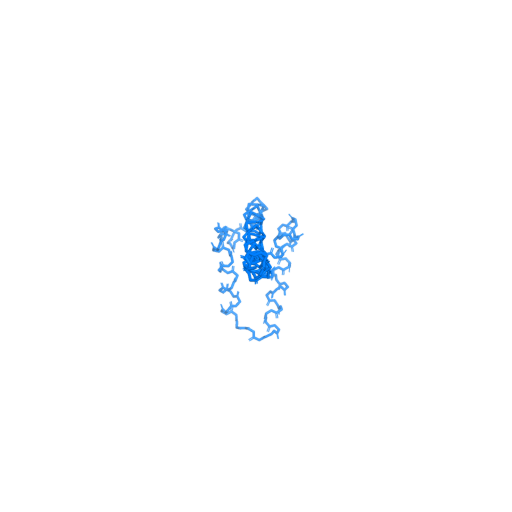92 ILE A C 1
ATOM 801 O O . ILE A 1 92 ? 18.661 -0.263 -30.314 1.00 87.25 92 ILE A O 1
ATOM 805 N N . TRP A 1 93 ? 18.696 -1.323 -28.330 1.00 88.31 93 TRP A N 1
ATOM 806 C CA . TRP A 1 93 ? 19.718 -2.295 -28.710 1.00 88.31 93 TRP A CA 1
ATOM 807 C C . TRP A 1 93 ? 19.267 -3.156 -29.893 1.00 88.31 93 TRP A C 1
ATOM 809 O O . TRP A 1 93 ? 20.032 -3.339 -30.840 1.00 88.31 93 TRP A O 1
ATOM 819 N N . TYR A 1 94 ? 18.025 -3.640 -29.886 1.00 83.00 94 TYR A N 1
ATOM 820 C CA . TYR A 1 94 ? 17.463 -4.441 -30.974 1.00 83.00 94 TYR A CA 1
ATOM 821 C C . TYR A 1 94 ? 17.390 -3.655 -32.291 1.00 83.00 94 TYR A C 1
ATOM 823 O O . TYR A 1 94 ? 17.830 -4.138 -33.332 1.00 83.00 94 TYR A O 1
ATOM 831 N N . ILE A 1 95 ? 16.906 -2.410 -32.247 1.00 85.06 95 ILE A N 1
ATOM 832 C CA . ILE A 1 95 ? 16.886 -1.500 -33.402 1.00 85.06 95 ILE A CA 1
ATOM 833 C C . ILE A 1 95 ? 18.310 -1.292 -33.929 1.00 85.06 95 ILE A C 1
ATOM 835 O O . ILE A 1 95 ? 18.557 -1.444 -35.123 1.00 85.06 95 ILE A O 1
ATOM 839 N N . HIS A 1 96 ? 19.268 -0.983 -33.052 1.00 77.12 96 HIS A N 1
ATOM 840 C CA . HIS A 1 96 ? 20.652 -0.733 -33.448 1.00 77.12 96 HIS A CA 1
ATOM 841 C C . HIS A 1 96 ? 21.311 -1.973 -34.070 1.00 77.12 96 HIS A C 1
ATOM 843 O O . HIS A 1 96 ? 21.870 -1.900 -35.163 1.00 77.12 96 HIS A O 1
ATOM 849 N N . SER A 1 97 ? 21.233 -3.116 -33.392 1.00 78.69 97 SER A N 1
ATOM 850 C CA . SER A 1 97 ? 21.849 -4.372 -33.835 1.00 78.69 97 SER A CA 1
ATOM 851 C C . SER A 1 97 ? 21.253 -4.879 -35.148 1.00 78.69 97 SER A C 1
ATOM 853 O O . SER A 1 97 ? 22.000 -5.280 -36.038 1.00 78.69 97 SER A O 1
ATOM 855 N N . ARG A 1 98 ? 19.928 -4.803 -35.313 1.00 72.12 98 ARG A N 1
ATOM 856 C CA . ARG A 1 98 ? 19.246 -5.354 -36.488 1.00 72.12 98 ARG A CA 1
ATOM 857 C C . ARG A 1 98 ? 19.203 -4.397 -37.681 1.00 72.12 98 ARG A C 1
ATOM 859 O O . ARG A 1 98 ? 19.356 -4.848 -38.810 1.00 72.12 98 ARG A O 1
ATOM 866 N N . LEU A 1 99 ? 19.000 -3.095 -37.456 1.00 64.12 99 LEU A N 1
ATOM 867 C CA . LEU A 1 99 ? 18.793 -2.119 -38.539 1.00 64.12 99 LEU A CA 1
ATOM 868 C C . LEU A 1 99 ? 20.077 -1.386 -38.947 1.00 64.12 99 LEU A C 1
ATOM 870 O O . LEU A 1 99 ? 20.276 -1.148 -40.135 1.00 64.12 99 LEU A O 1
ATOM 874 N N . LYS A 1 100 ? 20.985 -1.064 -38.011 1.00 57.50 100 LYS A N 1
ATOM 875 C CA . LYS A 1 100 ? 22.286 -0.457 -38.371 1.00 57.50 100 LYS A CA 1
ATOM 876 C C . LYS A 1 100 ? 23.353 -1.490 -38.738 1.00 57.50 100 LYS A C 1
ATOM 878 O O . LYS A 1 100 ? 24.238 -1.166 -39.525 1.00 57.50 100 LYS A O 1
ATOM 883 N N . GLY A 1 101 ? 23.256 -2.724 -38.235 1.00 54.97 101 GLY A N 1
ATOM 884 C CA . GLY A 1 101 ? 24.151 -3.822 -38.624 1.00 54.97 101 GLY A CA 1
ATOM 885 C C . GLY A 1 101 ? 24.092 -4.136 -40.124 1.00 54.97 101 GLY A C 1
ATOM 886 O O . GLY A 1 101 ? 25.131 -4.253 -40.764 1.00 54.97 101 GLY A O 1
ATOM 887 N N . PHE A 1 102 ? 22.889 -4.162 -40.708 1.00 51.75 102 PHE A N 1
ATOM 888 C CA . PHE A 1 102 ? 22.694 -4.356 -42.152 1.00 51.75 102 PHE A CA 1
ATOM 889 C C . PHE A 1 102 ? 23.271 -3.204 -42.993 1.00 51.75 102 PHE A C 1
ATOM 891 O O . PHE A 1 102 ? 23.914 -3.443 -44.012 1.00 51.75 102 PHE A O 1
ATOM 898 N N . ALA A 1 103 ? 23.106 -1.955 -42.544 1.00 53.84 103 ALA A N 1
ATOM 899 C CA . ALA A 1 103 ? 23.651 -0.786 -43.239 1.00 53.84 103 ALA A CA 1
ATOM 900 C C . ALA A 1 103 ? 25.195 -0.740 -43.209 1.00 53.84 103 ALA A C 1
ATOM 902 O O . ALA A 1 103 ? 25.817 -0.365 -44.197 1.00 53.84 103 ALA A O 1
ATOM 903 N N . LEU A 1 104 ? 25.822 -1.173 -42.108 1.00 50.91 104 LEU A N 1
ATOM 904 C CA . LEU A 1 104 ? 27.283 -1.297 -41.988 1.00 50.91 104 LEU A CA 1
ATOM 905 C C . LEU A 1 104 ? 27.861 -2.476 -42.786 1.00 50.91 104 LEU A C 1
ATOM 907 O O . LEU A 1 104 ? 28.996 -2.392 -43.249 1.00 50.91 104 LEU A O 1
ATOM 911 N N . HIS A 1 105 ? 27.102 -3.563 -42.951 1.00 52.19 105 HIS A N 1
ATOM 912 C CA . HIS A 1 105 ? 27.532 -4.727 -43.731 1.00 52.19 105 HIS A CA 1
ATOM 913 C C . HIS A 1 105 ? 27.469 -4.467 -45.245 1.00 52.19 105 HIS A C 1
ATOM 915 O O . HIS A 1 105 ? 28.337 -4.934 -45.977 1.00 52.19 105 HIS A O 1
ATOM 921 N N . ASN A 1 106 ? 26.496 -3.669 -45.700 1.00 51.81 106 ASN A N 1
ATOM 922 C CA . ASN A 1 106 ? 26.365 -3.262 -47.104 1.00 51.81 106 ASN A CA 1
ATOM 923 C C . ASN A 1 106 ? 27.319 -2.123 -47.504 1.00 51.81 106 ASN A C 1
ATOM 925 O O . ASN A 1 106 ? 27.594 -1.960 -48.681 1.00 51.81 106 ASN A O 1
ATOM 929 N N . ALA A 1 107 ? 27.840 -1.343 -46.549 1.00 50.69 107 ALA A N 1
ATOM 930 C CA . ALA A 1 107 ? 28.839 -0.298 -46.813 1.00 50.69 107 ALA A CA 1
ATOM 931 C C . ALA A 1 107 ? 30.290 -0.827 -46.883 1.00 50.69 107 ALA A C 1
ATOM 933 O O . ALA A 1 107 ? 31.216 -0.052 -47.113 1.00 50.69 107 ALA A O 1
ATOM 934 N N . LYS A 1 108 ? 30.501 -2.126 -46.626 1.00 49.03 108 LYS A N 1
ATOM 935 C CA . LYS A 1 108 ? 31.804 -2.814 -46.703 1.00 49.03 108 LYS A CA 1
ATOM 936 C C . LYS A 1 108 ? 31.938 -3.751 -47.915 1.00 49.03 108 LYS A C 1
ATOM 938 O O . LYS A 1 108 ? 32.978 -4.396 -48.037 1.00 49.03 108 LYS A O 1
ATOM 943 N N . GLN A 1 109 ? 30.908 -3.853 -48.755 1.00 43.12 109 GLN A N 1
ATOM 944 C CA . GLN A 1 109 ? 30.957 -4.506 -50.070 1.00 43.12 109 GLN A CA 1
ATOM 945 C C . GLN A 1 109 ? 31.114 -3.442 -51.151 1.00 43.12 109 GLN A C 1
ATOM 947 O O . GLN A 1 109 ? 31.823 -3.737 -52.135 1.00 43.12 109 GLN A O 1
#

Radius of gyration: 23.37 Å; chains: 1; bounding box: 54×27×70 Å

Secondary structure (DSSP, 8-state):
-HHHHHHHH--SHHHHHHHHHHHHHHHHHTT--HHHHHHHHHHHHHHTT-HHHHHS--HHHHHHHHHHHHHHHHHHHHHHHHHHHHHHHHHHHHHIIIIIHHHHHHTT-

Sequence (109 aa):
MALVRAVLCCSQLNDFQEEQQYIEYSFLFHQFSFNFIHQHIEDFFLDFNAFDLSSYPDQATYDELRRQVRQWNQQKREEKRKRLDEAQKQCIWYIHSRLKGFALHNAKQ

Foldseek 3Di:
DQLLVLLQPDLFPVSSVVSLVVVLVVCVVVVDDPVVSVVVVVVLCVVQVLVCCVPPNDRVSSVSSSVSSVVVVVVVVVVVVVVVVVVVVVVVVCCCCPVVVVVVVVVVD